Protein AF-A0A6A3QCL7-F1 (afdb_monomer)

Foldseek 3Di:
DLVVQLVVVDPPDDPVVSVVVSVVVVVVVVVVVVVVVVVCVVVVVVVVVVVDPPVNVVVVVVVVVVVVVQVVVCVVVVNRPPDDD

Sequence (85 aa):
MATSICNALGDDVSPEAKVATTIVTIGVATASLGVCLVVMGRFKLAALASYLPMPVIGGYLAFIGVICLYAGLALSTGLVVNDFS

InterPro domains:
  IPR052706 Membrane-associated Transporter-like [PTHR43310] (1-84)

Solvent-accessible surface area (backbone atoms only — not comparable to full-atom values): 5018 Å² total; per-residue (Å²): 109,64,67,55,51,44,60,72,62,48,84,92,48,57,71,68,56,44,51,52,54,38,51,52,52,51,50,53,52,52,51,52,52,49,51,52,51,53,51,37,60,74,71,59,48,57,66,65,67,64,69,58,52,69,69,60,56,51,53,53,51,52,53,51,50,53,52,50,49,38,55,50,49,19,70,73,69,73,49,83,67,84,81,80,133

Mean predicted aligned error: 8.14 Å

Organism: NCBI:txid53985

Radius of gyration: 17.73 Å; Cα contacts (8 Å, |Δi|>4): 21; chains: 1; bounding box: 42×22×45 Å

Structure (mmCIF, N/CA/C/O backbone):
data_AF-A0A6A3QCL7-F1
#
_entry.id   AF-A0A6A3QCL7-F1
#
loop_
_atom_site.group_PDB
_atom_site.id
_atom_site.type_symbol
_atom_site.label_atom_id
_atom_site.label_alt_id
_atom_site.label_comp_id
_atom_site.label_asym_id
_atom_site.label_entity_id
_atom_site.label_seq_id
_atom_site.pdbx_PDB_ins_code
_atom_site.Cartn_x
_atom_site.Cartn_y
_atom_site.Cartn_z
_atom_site.occupancy
_atom_site.B_iso_or_equiv
_atom_site.auth_seq_id
_atom_site.auth_comp_id
_atom_site.auth_asym_id
_atom_site.auth_atom_id
_atom_site.pdbx_PDB_model_num
ATOM 1 N N . MET A 1 1 ? 1.573 -7.726 -7.059 1.00 69.50 1 MET A N 1
ATOM 2 C CA . MET A 1 1 ? 0.158 -7.836 -7.490 1.00 69.50 1 MET A CA 1
ATOM 3 C C . MET A 1 1 ? 0.006 -7.553 -8.981 1.00 69.50 1 MET A C 1
ATOM 5 O O . MET A 1 1 ? -0.406 -8.459 -9.687 1.00 69.50 1 MET A O 1
ATOM 9 N N . ALA A 1 2 ? 0.404 -6.374 -9.477 1.00 74.12 2 ALA A N 1
ATOM 10 C CA . ALA A 1 2 ? 0.396 -6.066 -10.916 1.00 74.12 2 ALA A CA 1
ATOM 11 C C . ALA A 1 2 ? 1.151 -7.112 -11.763 1.00 74.12 2 ALA A C 1
ATOM 13 O O . ALA A 1 2 ? 0.619 -7.631 -12.735 1.00 74.12 2 ALA A O 1
ATOM 14 N N . THR A 1 3 ? 2.345 -7.513 -11.320 1.00 78.94 3 THR A N 1
ATOM 15 C CA . THR A 1 3 ? 3.162 -8.553 -11.968 1.00 78.94 3 THR A CA 1
ATOM 16 C C . THR A 1 3 ? 2.477 -9.922 -12.028 1.00 78.94 3 THR A C 1
ATOM 18 O O . THR A 1 3 ? 2.556 -10.596 -13.049 1.00 78.94 3 THR A O 1
ATOM 21 N N . SER A 1 4 ? 1.742 -10.323 -10.984 1.00 80.50 4 SER A N 1
ATOM 22 C CA . SER A 1 4 ? 0.950 -11.563 -10.999 1.00 80.50 4 SER A CA 1
ATOM 23 C C . SER A 1 4 ? -0.206 -11.513 -11.991 1.00 80.50 4 SER A C 1
ATOM 25 O O . SER A 1 4 ? -0.469 -12.524 -12.628 1.00 80.50 4 SER A O 1
ATOM 27 N N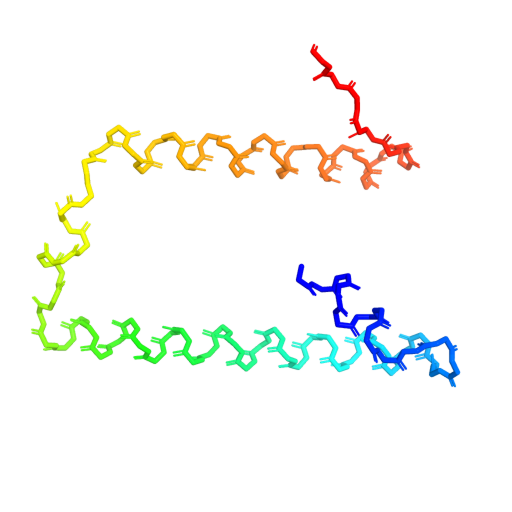 . ILE A 1 5 ? -0.884 -10.368 -12.138 1.00 81.62 5 ILE A N 1
ATOM 28 C CA . ILE A 1 5 ? -1.974 -10.212 -13.117 1.00 81.62 5 ILE A CA 1
ATOM 29 C C . ILE A 1 5 ? -1.403 -10.328 -14.534 1.00 81.62 5 ILE A C 1
ATOM 31 O O . ILE A 1 5 ? -1.934 -11.076 -15.350 1.00 81.62 5 ILE A O 1
ATOM 35 N N . CYS A 1 6 ? -0.268 -9.674 -14.795 1.00 77.44 6 CYS A N 1
ATOM 36 C CA . CYS A 1 6 ? 0.435 -9.787 -16.071 1.00 77.44 6 CYS A CA 1
ATOM 37 C C . CYS A 1 6 ? 0.902 -11.221 -16.376 1.00 77.44 6 CYS A C 1
ATOM 39 O O . CYS A 1 6 ? 0.836 -11.634 -17.530 1.00 77.44 6 CYS A O 1
ATOM 41 N N . ASN A 1 7 ? 1.352 -11.979 -15.370 1.00 80.00 7 ASN A N 1
ATOM 42 C CA . ASN A 1 7 ? 1.756 -13.380 -15.545 1.00 80.00 7 ASN A CA 1
ATOM 43 C C . ASN A 1 7 ? 0.557 -14.322 -15.719 1.00 80.00 7 ASN A C 1
ATOM 45 O O . ASN A 1 7 ? 0.650 -15.294 -16.460 1.00 80.00 7 ASN A O 1
ATOM 49 N N . ALA A 1 8 ? -0.572 -14.035 -15.067 1.00 80.06 8 ALA A N 1
ATOM 50 C CA . ALA A 1 8 ? -1.794 -14.828 -15.189 1.00 80.06 8 ALA A CA 1
ATOM 51 C C . ALA A 1 8 ? -2.468 -14.685 -16.565 1.00 80.06 8 ALA A C 1
ATOM 53 O O . ALA A 1 8 ? -3.200 -15.580 -16.976 1.00 80.06 8 ALA A O 1
ATOM 54 N N . LEU A 1 9 ? -2.220 -13.579 -17.277 1.00 74.12 9 LEU A N 1
ATOM 55 C CA . LEU A 1 9 ? -2.802 -13.305 -18.596 1.00 74.12 9 LEU A CA 1
ATOM 56 C C . LEU A 1 9 ? -2.086 -14.025 -19.758 1.00 74.12 9 LEU A C 1
ATOM 58 O O . LEU A 1 9 ? -2.584 -13.982 -20.877 1.00 74.12 9 LEU A O 1
ATOM 62 N N . GLY A 1 10 ? -0.958 -14.700 -19.505 1.00 70.19 10 GLY A N 1
ATOM 63 C CA . GLY A 1 10 ? -0.164 -15.382 -20.535 1.00 70.19 10 GLY A CA 1
ATOM 64 C C . GLY A 1 10 ? 0.673 -14.434 -21.409 1.00 70.19 10 GLY A C 1
ATOM 65 O O . GLY A 1 10 ? 0.589 -13.205 -21.293 1.00 70.19 10 GLY A O 1
ATOM 66 N N . ASP A 1 11 ? 1.535 -15.007 -22.253 1.00 69.62 11 ASP A N 1
ATOM 67 C CA . ASP A 1 11 ? 2.403 -14.256 -23.181 1.00 69.62 11 ASP A CA 1
ATOM 68 C C . ASP A 1 11 ? 1.728 -13.985 -24.541 1.00 69.62 11 ASP A C 1
ATOM 70 O O . ASP A 1 11 ? 2.112 -13.059 -25.245 1.00 69.62 11 ASP A O 1
ATOM 74 N N . ASP A 1 12 ? 0.651 -14.711 -24.866 1.00 69.56 12 ASP A N 1
ATOM 75 C CA . ASP A 1 12 ? -0.128 -14.576 -26.111 1.00 69.56 12 ASP A CA 1
ATOM 76 C C . ASP A 1 12 ? -0.982 -13.293 -26.205 1.00 69.56 12 ASP A C 1
ATOM 78 O O . ASP A 1 12 ? -1.675 -13.063 -27.198 1.00 69.56 12 ASP A O 1
ATOM 82 N N . VAL A 1 13 ? -0.967 -12.444 -25.174 1.00 74.88 13 VAL A N 1
ATOM 83 C CA . VAL A 1 13 ? -1.797 -11.235 -25.084 1.00 74.88 13 VAL A CA 1
ATOM 84 C C . VAL A 1 13 ? -0.942 -9.981 -25.274 1.00 74.88 13 VAL A C 1
ATOM 86 O O . VAL A 1 13 ? 0.060 -9.796 -24.583 1.00 74.88 13 VAL A O 1
ATOM 89 N N . SER A 1 14 ? -1.383 -9.085 -26.168 1.00 79.12 14 SER A N 1
ATOM 90 C CA . SER A 1 14 ? -0.716 -7.806 -26.476 1.00 79.12 14 SER A CA 1
ATOM 91 C C . SER A 1 14 ? -0.370 -7.015 -25.202 1.00 79.12 14 SER A C 1
ATOM 93 O O . SER A 1 14 ? -1.206 -6.938 -24.291 1.00 79.12 14 SER A O 1
ATOM 95 N N . PRO A 1 15 ? 0.817 -6.385 -25.114 1.00 77.25 15 PRO A N 1
ATOM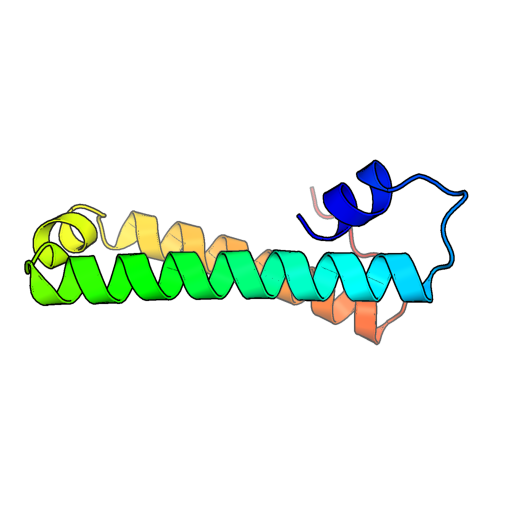 96 C CA . PRO A 1 15 ? 1.246 -5.654 -23.920 1.00 77.25 15 PRO A CA 1
ATOM 97 C C . PRO A 1 15 ? 0.265 -4.546 -23.511 1.00 77.25 15 PRO A C 1
ATOM 99 O O . PRO A 1 15 ? 0.046 -4.328 -22.319 1.00 77.25 15 PRO A O 1
ATOM 102 N N . GLU A 1 16 ? -0.401 -3.901 -24.469 1.00 78.56 16 GLU A N 1
ATOM 103 C CA . GLU A 1 16 ? -1.435 -2.895 -24.215 1.00 78.56 16 GLU A CA 1
ATOM 104 C C . GLU A 1 16 ? -2.644 -3.485 -23.478 1.00 78.56 16 GLU A C 1
ATOM 106 O O . GLU A 1 16 ? -3.161 -2.878 -22.536 1.00 78.56 16 GLU A O 1
ATOM 111 N N . ALA A 1 17 ? -3.068 -4.694 -23.856 1.00 79.56 17 ALA A N 1
ATOM 112 C CA . ALA A 1 17 ? -4.169 -5.391 -23.199 1.00 79.56 17 ALA A CA 1
ATOM 113 C C . ALA A 1 17 ? -3.778 -5.838 -21.780 1.00 79.56 17 ALA A C 1
ATOM 115 O O . ALA A 1 17 ? -4.572 -5.678 -20.852 1.00 79.56 17 ALA A O 1
ATOM 116 N N . LYS A 1 18 ? -2.530 -6.288 -21.568 1.00 81.12 18 LYS A N 1
ATOM 117 C CA . LYS A 1 18 ? -2.009 -6.633 -20.228 1.00 81.12 18 LYS A CA 1
ATOM 118 C C . LYS A 1 18 ? -2.032 -5.428 -19.287 1.00 81.12 18 LYS A C 1
ATOM 120 O O . LYS A 1 18 ? -2.469 -5.543 -18.137 1.00 81.12 18 LYS A O 1
ATOM 125 N N . VAL A 1 19 ? -1.608 -4.261 -19.773 1.00 84.88 19 VAL A N 1
ATOM 126 C CA . VAL A 1 19 ? -1.627 -3.012 -18.999 1.00 84.88 19 VAL A CA 1
ATOM 127 C C . VAL A 1 19 ? -3.063 -2.584 -18.689 1.00 84.88 19 VAL A C 1
ATOM 129 O O . VAL A 1 19 ? -3.373 -2.322 -17.527 1.00 84.88 19 VAL A O 1
ATOM 132 N N . ALA A 1 20 ? -3.961 -2.587 -19.680 1.00 85.69 20 ALA A N 1
ATOM 133 C CA . ALA A 1 20 ? -5.360 -2.202 -19.489 1.00 85.69 20 ALA A CA 1
ATOM 134 C C . ALA A 1 20 ? -6.072 -3.084 -18.448 1.00 85.69 20 ALA A C 1
ATOM 136 O O . ALA A 1 20 ? -6.680 -2.565 -17.509 1.00 85.69 20 ALA A O 1
ATOM 137 N N . THR A 1 21 ? -5.944 -4.412 -18.550 1.00 84.38 21 THR A N 1
ATOM 138 C CA . THR A 1 21 ? -6.542 -5.345 -17.582 1.00 84.38 21 THR A CA 1
ATOM 139 C C . THR A 1 21 ? -5.964 -5.152 -16.183 1.00 84.38 21 THR A C 1
ATOM 141 O O . THR A 1 21 ? -6.710 -5.158 -15.202 1.00 84.38 21 THR A O 1
ATOM 144 N N . THR A 1 22 ? -4.655 -4.920 -16.073 1.00 87.31 22 THR A N 1
ATOM 145 C CA . THR A 1 22 ? -3.997 -4.688 -14.782 1.00 87.31 22 THR A CA 1
ATOM 146 C C . THR A 1 22 ? -4.494 -3.404 -14.120 1.00 87.31 22 THR A C 1
ATOM 148 O O . THR A 1 22 ? -4.844 -3.425 -12.940 1.00 87.31 22 THR A O 1
ATOM 151 N N . ILE A 1 23 ? -4.592 -2.304 -14.874 1.00 89.06 23 ILE A N 1
ATOM 152 C CA . ILE A 1 23 ? -5.077 -1.013 -14.366 1.00 89.06 23 ILE A CA 1
ATOM 153 C C . ILE A 1 23 ? -6.530 -1.124 -13.902 1.00 89.06 23 ILE A C 1
ATOM 155 O O . ILE A 1 23 ? -6.846 -0.706 -12.789 1.00 89.06 23 ILE A O 1
ATOM 159 N N . VAL A 1 24 ? -7.407 -1.722 -14.715 1.00 91.75 24 VAL A N 1
ATOM 160 C CA . VAL A 1 24 ? -8.824 -1.897 -14.357 1.00 91.75 24 VAL A CA 1
ATOM 161 C C . VAL A 1 24 ? -8.964 -2.762 -13.105 1.00 91.75 24 VAL A C 1
ATOM 163 O O . VAL A 1 24 ? -9.701 -2.401 -12.191 1.00 91.75 24 VAL A O 1
ATOM 166 N N . THR A 1 25 ? -8.214 -3.863 -13.015 1.00 89.19 25 THR A N 1
ATOM 167 C CA . THR A 1 25 ? -8.261 -4.768 -11.855 1.00 89.19 25 THR A CA 1
ATOM 168 C C . THR A 1 25 ? -7.804 -4.070 -10.574 1.00 89.19 25 THR A C 1
ATOM 170 O O . THR A 1 25 ? -8.467 -4.182 -9.542 1.00 89.19 25 THR A O 1
ATOM 173 N N . ILE A 1 26 ? -6.704 -3.311 -10.631 1.00 90.62 26 ILE A N 1
ATOM 174 C CA . ILE A 1 26 ? -6.222 -2.531 -9.483 1.00 90.62 26 ILE A CA 1
ATOM 175 C C . ILE A 1 26 ? -7.244 -1.453 -9.112 1.00 90.62 26 ILE A C 1
ATOM 177 O O . ILE A 1 26 ? -7.576 -1.320 -7.939 1.00 90.62 26 ILE A O 1
ATOM 181 N N . GLY A 1 27 ? -7.803 -0.740 -10.093 1.00 92.12 27 GLY A N 1
ATOM 182 C CA . GLY A 1 27 ? -8.818 0.288 -9.865 1.00 92.12 27 GLY A CA 1
ATOM 183 C C . GLY A 1 27 ? -10.070 -0.252 -9.171 1.00 92.12 27 GLY A C 1
ATOM 184 O O . GLY A 1 27 ? -10.536 0.339 -8.197 1.00 92.12 27 GLY A O 1
ATOM 185 N N . VAL A 1 28 ? -10.578 -1.408 -9.607 1.00 92.69 28 VAL A N 1
ATOM 186 C CA . VAL A 1 28 ? -11.725 -2.078 -8.971 1.00 92.69 28 VAL A CA 1
ATOM 187 C C . VAL A 1 28 ? -11.390 -2.510 -7.542 1.00 92.69 28 VAL A C 1
ATOM 189 O O . VAL A 1 28 ? -12.199 -2.301 -6.638 1.00 92.69 28 VAL A O 1
ATOM 192 N N . ALA A 1 29 ? -10.195 -3.059 -7.311 1.00 91.44 29 ALA A N 1
ATOM 193 C CA . ALA A 1 29 ? -9.747 -3.439 -5.973 1.00 91.44 29 ALA A CA 1
ATOM 194 C C . ALA A 1 29 ? -9.592 -2.223 -5.038 1.00 91.44 29 ALA A C 1
ATOM 196 O O . ALA A 1 29 ? -9.974 -2.278 -3.871 1.00 91.44 29 ALA A O 1
ATOM 197 N N . THR A 1 30 ? -9.072 -1.099 -5.537 1.00 92.19 30 THR A N 1
ATOM 198 C CA . THR A 1 30 ? -8.964 0.143 -4.761 1.00 92.19 30 THR A CA 1
ATOM 199 C C . THR A 1 30 ? -10.340 0.728 -4.451 1.00 92.19 30 THR A C 1
ATOM 201 O O . THR A 1 30 ? -10.580 1.154 -3.322 1.00 92.19 30 THR A O 1
ATOM 204 N N . ALA A 1 31 ? -11.262 0.714 -5.416 1.00 93.62 31 ALA A N 1
ATOM 205 C CA . ALA A 1 31 ? -12.625 1.190 -5.215 1.00 93.62 31 ALA A CA 1
ATOM 206 C C . ALA A 1 31 ? -13.373 0.347 -4.172 1.00 93.62 31 ALA A C 1
ATOM 208 O O . ALA A 1 31 ? -14.007 0.907 -3.279 1.00 93.62 31 ALA A O 1
ATOM 209 N N . SER A 1 32 ? -13.261 -0.984 -4.232 1.00 93.69 32 SER A N 1
ATOM 210 C CA . SER A 1 32 ? -13.899 -1.870 -3.252 1.00 93.69 32 SER A CA 1
ATOM 211 C C . SER A 1 32 ? -13.332 -1.665 -1.847 1.00 93.69 32 SER A C 1
ATOM 213 O O . SER A 1 32 ? -14.097 -1.553 -0.889 1.00 93.69 32 SER A O 1
ATOM 215 N N . LEU A 1 33 ? -12.011 -1.510 -1.718 1.00 91.69 33 LEU A N 1
ATOM 216 C CA . LEU A 1 33 ? -11.370 -1.191 -0.444 1.00 91.69 33 LEU A CA 1
ATOM 217 C C . LEU A 1 33 ? -11.828 0.178 0.087 1.00 91.69 33 LEU A C 1
ATOM 219 O O . LEU A 1 33 ? -12.147 0.298 1.267 1.00 91.69 33 LEU A O 1
ATOM 223 N N . GLY A 1 34 ? -11.962 1.184 -0.782 1.00 91.62 34 GLY A N 1
ATOM 224 C CA . GLY A 1 34 ? -12.534 2.488 -0.437 1.00 91.62 34 GLY A CA 1
ATOM 225 C C . GLY A 1 34 ? -13.970 2.393 0.089 1.00 91.62 34 GLY A C 1
ATOM 226 O O . GLY A 1 34 ? -14.285 2.990 1.118 1.00 91.62 34 GLY A O 1
ATOM 227 N N . VAL A 1 35 ? -14.828 1.587 -0.548 1.00 93.75 35 VAL A N 1
ATOM 228 C CA . VAL A 1 35 ? -16.194 1.322 -0.062 1.00 93.75 35 VAL A CA 1
ATOM 229 C C . VAL A 1 35 ? -16.162 0.677 1.324 1.00 93.75 35 VAL A C 1
ATOM 231 O O . VAL A 1 35 ? -16.862 1.142 2.225 1.00 93.75 35 VAL A O 1
ATOM 234 N N . CYS A 1 36 ? -15.314 -0.333 1.539 1.00 88.62 36 CYS A N 1
ATOM 235 C CA . CYS A 1 36 ? -15.142 -0.960 2.851 1.00 88.62 36 CYS A CA 1
ATOM 236 C C . CYS A 1 36 ? -14.712 0.054 3.924 1.00 88.62 36 CYS A C 1
ATOM 238 O O . CYS A 1 36 ? -15.266 0.051 5.024 1.00 88.62 36 CYS A O 1
ATOM 240 N N . LEU A 1 37 ? -13.783 0.961 3.604 1.00 86.94 37 LEU A N 1
ATOM 241 C CA . LEU A 1 37 ? -13.342 2.012 4.527 1.00 86.94 37 LEU A CA 1
ATOM 242 C C . LEU A 1 37 ? -14.468 3.003 4.862 1.00 86.94 37 LEU A C 1
ATOM 244 O O . LEU A 1 37 ? -14.640 3.361 6.028 1.00 86.94 37 LEU A O 1
ATOM 248 N N . VAL A 1 38 ? -15.277 3.411 3.877 1.00 89.75 38 VAL A N 1
ATOM 249 C CA . VAL A 1 38 ? -16.445 4.286 4.097 1.00 89.75 38 VAL A CA 1
ATOM 250 C C . VAL A 1 38 ? -17.469 3.610 5.010 1.00 89.75 38 VAL A C 1
ATOM 252 O O . VAL A 1 38 ? -17.986 4.238 5.939 1.00 89.75 38 VAL A O 1
ATOM 255 N N . VAL A 1 39 ? -17.733 2.322 4.784 1.00 88.25 39 VAL A N 1
ATOM 256 C CA . VAL A 1 39 ? -18.620 1.509 5.624 1.00 88.25 39 VAL A CA 1
ATOM 257 C C . VAL A 1 39 ? -18.075 1.418 7.054 1.00 88.25 39 VAL A C 1
ATOM 259 O O . VAL A 1 39 ? -18.801 1.726 8.000 1.00 88.25 39 VAL A O 1
ATOM 262 N N . MET A 1 40 ? -16.790 1.095 7.237 1.00 85.56 40 MET A N 1
ATOM 263 C CA . MET A 1 40 ? -16.150 1.052 8.561 1.00 85.56 40 MET A CA 1
ATOM 264 C C . MET A 1 40 ? -16.234 2.396 9.300 1.00 85.56 40 MET A C 1
ATOM 266 O O . MET A 1 40 ? -16.511 2.419 10.502 1.00 85.56 40 MET A O 1
ATOM 270 N N . GLY A 1 41 ? -16.042 3.512 8.589 1.00 84.31 41 GLY A N 1
ATOM 271 C CA . GLY A 1 41 ? -16.187 4.861 9.139 1.00 84.31 41 GLY A CA 1
ATOM 272 C C . GLY A 1 41 ? -17.621 5.168 9.581 1.00 84.31 41 GLY A C 1
ATOM 273 O O . GLY A 1 41 ? -17.831 5.678 10.682 1.00 84.31 41 GLY A O 1
ATOM 274 N N . ARG A 1 42 ? -18.621 4.789 8.772 1.00 84.69 42 ARG A N 1
ATOM 275 C CA . ARG A 1 42 ? -20.051 4.955 9.093 1.00 84.69 42 ARG A CA 1
ATOM 276 C C . ARG A 1 42 ? -20.481 4.163 10.326 1.00 84.69 42 ARG A C 1
ATOM 278 O O . ARG A 1 42 ? -21.247 4.684 11.131 1.00 84.69 42 ARG A O 1
ATOM 285 N N . PHE A 1 43 ? -19.973 2.946 10.497 1.00 83.44 43 PHE A N 1
ATOM 286 C CA . PHE A 1 43 ? -20.293 2.091 11.644 1.00 83.44 43 PHE A CA 1
ATOM 287 C C . PHE A 1 43 ? -19.395 2.329 12.873 1.00 83.44 43 PHE A C 1
ATOM 289 O O . PHE A 1 43 ? -19.532 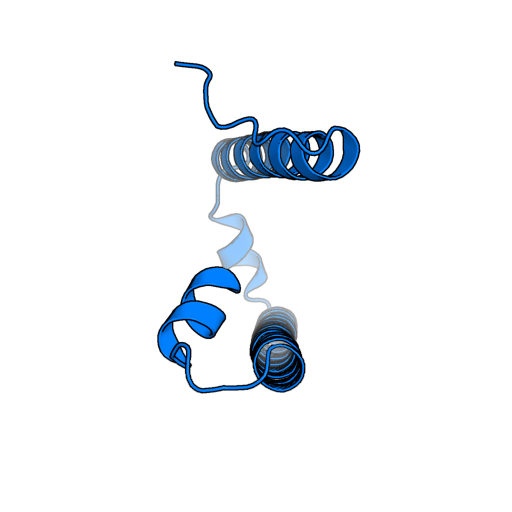1.619 13.866 1.00 83.44 43 PHE A O 1
ATOM 296 N N . LYS A 1 44 ? -18.498 3.332 12.846 1.00 71.69 44 LYS A N 1
ATOM 297 C CA . LYS A 1 44 ? -17.550 3.638 13.937 1.00 71.69 44 LYS A CA 1
ATOM 298 C C . LYS A 1 44 ? -16.651 2.449 14.329 1.00 71.69 44 LYS A C 1
ATOM 300 O O . LYS A 1 44 ? -16.182 2.373 15.462 1.00 71.69 44 LYS A O 1
ATOM 305 N N . LEU A 1 45 ? -16.300 1.578 13.378 1.00 72.19 45 LEU A N 1
ATOM 306 C CA . LEU A 1 45 ? -15.303 0.513 13.583 1.00 72.19 45 LEU A CA 1
ATOM 307 C C . LEU A 1 45 ? -13.856 1.041 13.623 1.00 72.19 45 LEU A C 1
ATOM 309 O O . LEU A 1 45 ? -12.912 0.257 13.610 1.00 72.19 45 LEU A O 1
ATOM 313 N N . ALA A 1 46 ? -13.651 2.358 13.721 1.00 63.88 46 ALA A N 1
ATOM 314 C CA . ALA A 1 46 ? -12.331 2.961 13.904 1.00 63.88 46 ALA A CA 1
ATOM 315 C C . ALA A 1 46 ? -11.586 2.382 15.122 1.00 63.88 46 ALA A C 1
ATOM 317 O O . ALA A 1 46 ? -10.365 2.272 15.091 1.00 63.88 46 ALA A O 1
ATOM 318 N N . ALA A 1 47 ? -12.318 1.918 16.143 1.00 62.81 47 ALA A N 1
ATOM 319 C CA . ALA A 1 47 ? -11.747 1.198 17.278 1.00 62.81 47 ALA A CA 1
ATOM 320 C C . ALA A 1 47 ? -10.967 -0.066 16.862 1.00 62.81 47 ALA A C 1
ATOM 322 O O . ALA A 1 47 ? -9.968 -0.382 17.496 1.00 62.81 47 ALA A O 1
ATOM 323 N N . LEU A 1 48 ? -11.365 -0.745 15.777 1.00 66.31 48 LEU A N 1
ATOM 324 C CA . LEU A 1 48 ? -10.665 -1.914 15.234 1.00 66.31 48 LEU A CA 1
ATOM 325 C C . LEU A 1 48 ? -9.323 -1.536 14.590 1.00 66.31 48 LEU A C 1
ATOM 327 O O . LEU A 1 48 ? -8.347 -2.260 14.742 1.00 66.31 48 LEU A O 1
ATOM 331 N N . ALA A 1 49 ? -9.250 -0.385 13.915 1.00 68.31 49 ALA A N 1
ATOM 332 C CA . ALA A 1 49 ? -7.983 0.133 13.394 1.00 68.31 49 ALA A CA 1
ATOM 333 C C . ALA A 1 49 ? -7.031 0.536 14.536 1.00 68.31 49 ALA A C 1
ATOM 335 O O . ALA A 1 49 ? -5.826 0.319 14.441 1.00 68.31 49 ALA A O 1
ATOM 336 N N . SER A 1 50 ? -7.578 1.047 15.643 1.00 70.06 50 SER A N 1
ATOM 337 C CA . SER A 1 50 ? -6.819 1.419 16.844 1.00 70.06 50 SER A CA 1
ATOM 338 C C . SER A 1 50 ? -6.307 0.233 17.670 1.00 70.06 50 SER A C 1
ATOM 340 O O . SER A 1 50 ? -5.522 0.446 18.591 1.00 70.06 50 SER A O 1
ATOM 342 N N . TYR A 1 51 ? -6.714 -1.006 17.363 1.00 76.12 51 TYR A N 1
ATOM 343 C CA . TYR A 1 51 ? -6.134 -2.202 17.990 1.00 76.12 51 TYR A CA 1
ATOM 344 C C . TYR A 1 51 ? -4.697 -2.473 17.533 1.00 76.12 51 TYR A C 1
ATOM 346 O O . TYR A 1 51 ? -3.982 -3.213 18.206 1.00 76.12 51 TYR A O 1
ATOM 354 N N . LEU A 1 52 ? -4.257 -1.891 16.412 1.00 79.94 52 LEU A N 1
ATOM 355 C CA . LEU A 1 52 ? -2.873 -1.999 15.963 1.00 79.94 52 LEU A CA 1
ATOM 356 C C . LEU A 1 52 ? -1.979 -1.072 16.803 1.00 79.94 52 LEU A C 1
ATOM 358 O O . LEU A 1 52 ? -2.157 0.148 16.764 1.00 79.94 52 LEU A O 1
ATOM 362 N N . PRO A 1 53 ? -0.987 -1.609 17.538 1.00 82.94 53 PRO A N 1
ATOM 363 C CA . PRO A 1 53 ? -0.031 -0.785 18.266 1.00 82.94 53 PRO A CA 1
ATOM 364 C C . PRO A 1 53 ? 0.728 0.143 17.307 1.00 82.94 53 PRO A C 1
ATOM 366 O O . PRO A 1 53 ? 1.134 -0.291 16.227 1.00 82.94 53 PRO A O 1
ATOM 369 N N . MET A 1 54 ? 1.010 1.387 17.721 1.00 82.88 54 MET A N 1
ATOM 370 C CA . MET A 1 54 ? 1.837 2.319 16.929 1.00 82.88 54 MET A CA 1
ATOM 371 C C . MET A 1 54 ? 3.154 1.700 16.406 1.00 82.88 54 MET A C 1
ATOM 373 O O . MET A 1 54 ? 3.486 1.957 15.248 1.00 82.88 54 MET A O 1
ATOM 377 N N . PRO A 1 55 ? 3.881 0.850 17.170 1.00 86.81 55 PRO A N 1
ATOM 378 C CA . PRO A 1 55 ? 5.073 0.167 16.660 1.00 86.81 55 PRO A CA 1
ATOM 379 C C . PRO A 1 55 ? 4.825 -0.711 15.424 1.00 86.81 55 PRO A C 1
ATOM 381 O O . PRO A 1 55 ? 5.667 -0.762 14.532 1.00 86.81 55 PRO A O 1
ATOM 384 N N . VAL A 1 56 ? 3.669 -1.378 15.340 1.00 88.50 56 VAL A N 1
ATOM 385 C CA . VAL A 1 56 ? 3.333 -2.282 14.225 1.00 88.50 56 VAL A CA 1
ATOM 386 C C . VAL A 1 56 ? 3.070 -1.485 12.949 1.00 88.50 56 VAL A C 1
ATOM 388 O O . VAL A 1 56 ? 3.566 -1.836 11.880 1.00 88.50 56 VAL A O 1
ATOM 391 N N . ILE A 1 57 ? 2.346 -0.370 13.072 1.00 90.19 57 ILE A N 1
ATOM 392 C CA . ILE A 1 57 ? 2.076 0.542 11.955 1.00 90.19 57 ILE A CA 1
ATOM 393 C C . ILE A 1 57 ? 3.390 1.161 11.461 1.00 90.19 57 ILE A C 1
ATOM 395 O O . ILE A 1 57 ? 3.650 1.173 10.260 1.00 90.19 57 ILE A O 1
ATOM 399 N N . GLY A 1 58 ? 4.247 1.611 12.385 1.00 90.81 58 GLY A N 1
ATOM 400 C CA . GLY A 1 58 ? 5.556 2.179 12.061 1.00 90.81 58 GLY A CA 1
ATOM 401 C C . GLY A 1 58 ? 6.471 1.196 11.329 1.00 90.81 58 GLY A C 1
ATOM 402 O O . GLY A 1 58 ? 7.037 1.550 10.298 1.00 90.81 58 GLY A O 1
ATOM 403 N N . GLY A 1 59 ? 6.565 -0.051 11.805 1.00 92.00 59 GLY A N 1
ATOM 404 C CA . GLY A 1 59 ? 7.351 -1.098 11.145 1.00 92.00 59 GLY A CA 1
ATOM 405 C C . GLY A 1 59 ? 6.857 -1.418 9.730 1.00 92.00 59 GLY A C 1
ATOM 406 O O . GLY A 1 59 ? 7.659 -1.510 8.802 1.00 92.00 59 GLY A O 1
ATOM 407 N N . TYR A 1 60 ? 5.537 -1.511 9.535 1.00 91.00 60 TYR A N 1
ATOM 408 C CA . TYR A 1 60 ? 4.945 -1.729 8.211 1.00 91.00 60 TYR A CA 1
ATOM 409 C C . TYR A 1 60 ? 5.215 -0.560 7.247 1.00 91.00 60 TYR A C 1
ATOM 411 O O . TYR A 1 60 ? 5.622 -0.782 6.105 1.00 91.00 60 TYR A O 1
ATOM 419 N N . LEU A 1 61 ? 5.054 0.688 7.705 1.00 91.50 61 LEU A N 1
ATOM 420 C CA . LEU A 1 61 ? 5.344 1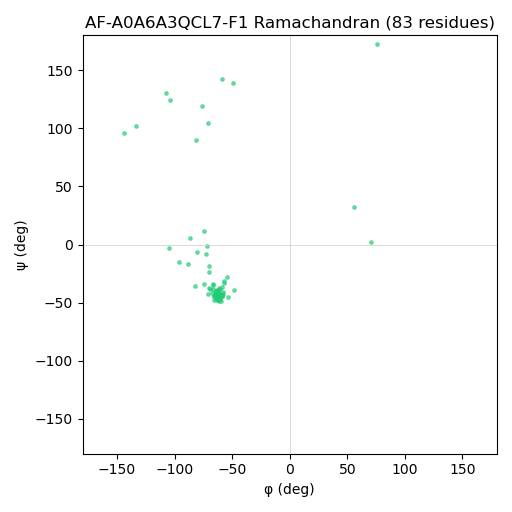.879 6.897 1.00 91.50 61 LEU A CA 1
ATOM 421 C C . LEU A 1 61 ? 6.832 1.989 6.541 1.00 91.50 61 LEU A C 1
ATOM 423 O O . LEU A 1 61 ? 7.153 2.340 5.406 1.00 91.50 61 LEU A O 1
ATOM 427 N N . ALA A 1 62 ? 7.731 1.663 7.475 1.00 93.50 62 ALA A N 1
ATOM 428 C CA . ALA A 1 62 ? 9.170 1.652 7.226 1.00 93.50 62 ALA A CA 1
ATOM 429 C C . ALA A 1 62 ? 9.537 0.659 6.112 1.00 93.50 62 ALA A C 1
ATOM 431 O O . ALA A 1 62 ? 10.266 1.012 5.185 1.00 93.50 62 ALA A O 1
ATOM 432 N N . PHE A 1 63 ? 8.970 -0.549 6.148 1.00 91.56 63 PHE A N 1
ATOM 433 C CA . PHE A 1 63 ? 9.191 -1.559 5.114 1.00 91.56 63 PHE A CA 1
ATOM 434 C C . PHE A 1 63 ? 8.669 -1.123 3.735 1.00 91.56 63 PHE A C 1
ATOM 436 O O . PHE A 1 63 ? 9.385 -1.237 2.740 1.00 91.56 63 PHE A O 1
ATOM 44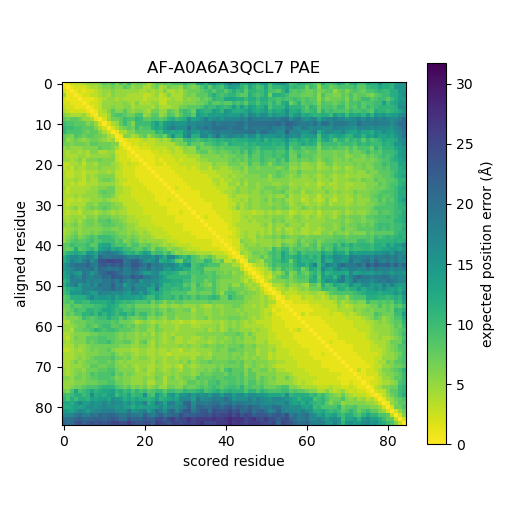3 N N . ILE A 1 64 ? 7.456 -0.558 3.665 1.00 92.81 64 ILE A N 1
ATOM 444 C CA . ILE A 1 64 ? 6.916 -0.012 2.407 1.00 92.81 64 ILE A CA 1
ATOM 445 C C . ILE A 1 64 ? 7.809 1.108 1.867 1.00 92.81 64 ILE A C 1
ATOM 447 O O . ILE A 1 64 ? 8.063 1.154 0.664 1.00 92.81 64 ILE A O 1
ATOM 451 N N . GLY A 1 65 ? 8.287 2.004 2.735 1.00 92.56 65 GLY A N 1
ATOM 452 C CA . GLY A 1 65 ? 9.160 3.109 2.342 1.00 92.56 65 GLY A CA 1
ATOM 453 C C . GLY A 1 65 ? 10.447 2.622 1.680 1.00 92.56 65 GLY A C 1
ATOM 454 O O . GLY A 1 65 ? 10.819 3.121 0.621 1.00 92.56 65 GLY A O 1
ATOM 455 N N . VAL A 1 66 ? 11.074 1.595 2.254 1.00 91.94 66 VAL A N 1
ATOM 456 C CA . VAL A 1 66 ? 12.281 0.965 1.704 1.00 91.94 66 VAL A CA 1
ATOM 457 C C . VAL A 1 66 ? 12.011 0.330 0.335 1.00 91.94 66 VAL A C 1
ATOM 459 O O . VAL A 1 66 ? 12.734 0.611 -0.619 1.00 91.94 66 VAL A O 1
ATOM 462 N N . ILE A 1 67 ? 10.934 -0.451 0.186 1.00 89.56 67 ILE A N 1
ATOM 463 C CA . ILE A 1 67 ? 10.564 -1.043 -1.114 1.00 89.56 67 ILE A CA 1
ATOM 464 C C . ILE A 1 67 ? 10.288 0.039 -2.162 1.00 89.56 67 ILE A C 1
ATOM 466 O O . ILE A 1 67 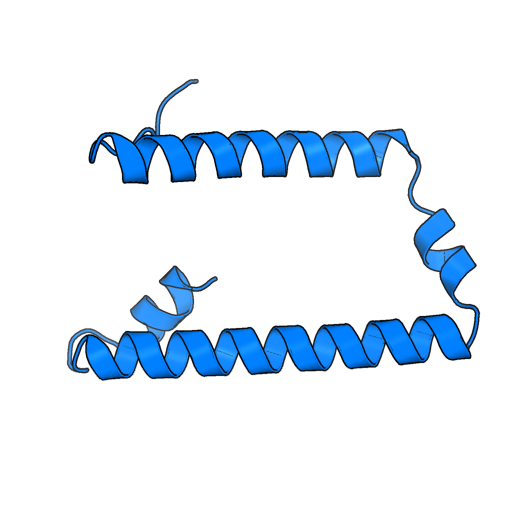? 10.712 -0.084 -3.311 1.00 89.56 67 ILE A O 1
ATOM 470 N N . CYS A 1 68 ? 9.581 1.101 -1.779 1.00 90.19 68 CYS A N 1
A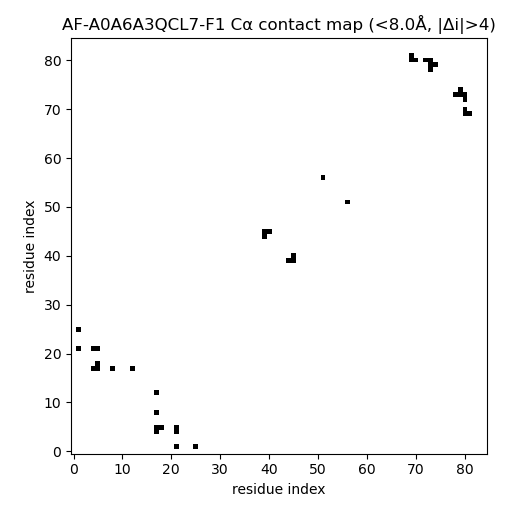TOM 471 C CA . CYS A 1 68 ? 9.267 2.206 -2.676 1.00 90.19 68 CYS A CA 1
ATOM 472 C C . CYS A 1 68 ? 10.542 2.923 -3.144 1.00 90.19 68 CYS A C 1
ATOM 474 O O . CYS A 1 68 ? 10.670 3.238 -4.326 1.00 90.19 68 CYS A O 1
ATOM 476 N N . LEU A 1 69 ? 11.515 3.111 -2.244 1.00 90.44 69 LEU A N 1
ATOM 477 C CA . LEU 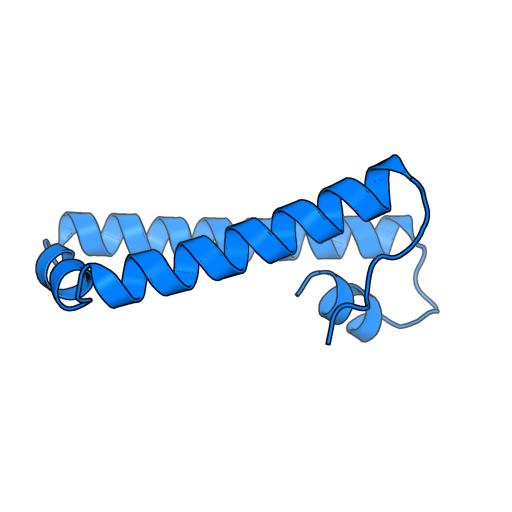A 1 69 ? 12.821 3.677 -2.573 1.00 90.44 69 LEU A CA 1
ATOM 478 C C . LEU A 1 69 ? 13.570 2.801 -3.584 1.00 90.44 69 LEU A C 1
ATOM 480 O O . LEU A 1 69 ? 14.043 3.326 -4.588 1.00 90.44 69 LEU A O 1
ATOM 484 N N . TYR A 1 70 ? 13.622 1.482 -3.378 1.00 88.19 70 TYR A N 1
ATOM 485 C CA . TYR A 1 70 ? 14.265 0.563 -4.326 1.00 88.19 70 TYR A CA 1
ATOM 486 C C . TYR A 1 70 ? 13.595 0.565 -5.698 1.00 88.19 70 TYR A C 1
ATOM 488 O O . TYR A 1 70 ? 14.278 0.690 -6.714 1.00 88.19 70 TYR A O 1
ATOM 496 N N . ALA A 1 71 ? 12.262 0.485 -5.737 1.00 87.56 71 ALA A N 1
ATOM 497 C CA . ALA A 1 71 ? 11.510 0.552 -6.984 1.00 87.56 71 ALA A CA 1
ATOM 498 C C . ALA A 1 71 ? 11.755 1.884 -7.713 1.00 87.56 71 ALA A C 1
ATOM 500 O O . ALA A 1 71 ? 12.002 1.890 -8.916 1.00 87.56 71 ALA A O 1
ATOM 501 N N . GLY A 1 72 ? 11.751 3.008 -6.990 1.00 87.88 72 GLY A N 1
ATOM 502 C CA . GLY A 1 72 ? 12.025 4.330 -7.555 1.00 87.88 72 GLY A CA 1
ATOM 503 C C . GLY A 1 72 ? 13.451 4.472 -8.091 1.00 87.88 72 GLY A C 1
ATOM 504 O O . GLY A 1 72 ? 13.650 5.011 -9.184 1.00 87.88 72 GLY A O 1
ATOM 505 N N . LEU A 1 73 ? 14.444 3.949 -7.364 1.00 89.56 73 LEU A N 1
ATOM 506 C CA . LEU A 1 73 ? 15.839 3.971 -7.798 1.00 89.56 73 LEU A CA 1
ATOM 507 C C . LEU A 1 73 ? 16.032 3.116 -9.053 1.00 89.56 73 LEU A C 1
ATOM 509 O O . LEU A 1 73 ? 16.652 3.579 -10.005 1.00 89.56 73 LEU A O 1
ATOM 513 N N . ALA A 1 74 ? 15.441 1.917 -9.084 1.00 87.69 74 ALA A N 1
ATOM 514 C CA . ALA A 1 74 ? 15.499 1.016 -10.231 1.00 87.69 74 ALA A CA 1
ATOM 515 C C . ALA A 1 74 ? 14.853 1.620 -11.488 1.00 87.69 74 ALA A C 1
ATOM 517 O O . ALA A 1 74 ? 15.393 1.490 -12.583 1.00 87.69 74 ALA A O 1
ATOM 518 N N . LEU A 1 75 ? 13.733 2.335 -11.335 1.00 87.69 75 LEU A N 1
ATOM 519 C CA . LEU A 1 75 ? 13.093 3.066 -12.434 1.00 87.69 75 LEU A CA 1
ATOM 520 C C . LEU A 1 75 ? 13.954 4.236 -12.941 1.00 87.69 75 LEU A C 1
ATOM 522 O O . LEU A 1 75 ? 13.936 4.528 -14.133 1.00 87.69 75 LEU A O 1
ATOM 526 N N . SER A 1 76 ? 14.707 4.896 -12.054 1.00 88.31 76 SER A N 1
ATOM 527 C CA . SER A 1 76 ? 15.515 6.079 -12.393 1.00 88.31 76 SER A CA 1
ATOM 528 C C . SER A 1 76 ? 16.871 5.729 -13.012 1.00 88.31 76 SER A C 1
ATOM 530 O O . SER A 1 76 ? 17.351 6.449 -13.883 1.00 88.31 76 SER A O 1
ATOM 532 N N . THR A 1 77 ? 17.508 4.644 -12.562 1.00 86.81 77 THR A N 1
ATOM 533 C CA . THR A 1 77 ? 18.828 4.205 -13.050 1.00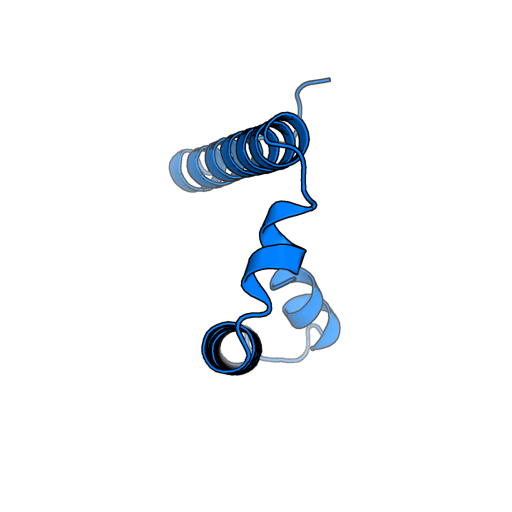 86.81 77 THR A CA 1
ATOM 534 C C . THR A 1 77 ? 18.741 3.133 -14.134 1.00 86.81 77 THR A C 1
ATOM 536 O O . THR A 1 77 ? 19.738 2.862 -14.799 1.00 86.81 77 THR A O 1
ATOM 539 N N . GLY A 1 78 ? 17.578 2.497 -14.309 1.00 78.56 78 GLY A N 1
ATOM 540 C CA . GLY A 1 78 ? 17.395 1.358 -15.212 1.00 78.56 78 GLY A CA 1
ATOM 541 C C . GLY A 1 78 ? 18.074 0.067 -14.737 1.00 78.56 78 GLY A C 1
ATOM 542 O O . GLY A 1 78 ? 18.014 -0.941 -15.439 1.00 78.56 78 GLY A O 1
ATOM 543 N N . LEU A 1 79 ? 18.709 0.075 -13.558 1.00 75.56 79 LEU A N 1
ATOM 544 C CA . LEU A 1 79 ? 19.349 -1.091 -12.959 1.00 75.56 79 LEU A CA 1
ATOM 545 C C . LEU A 1 79 ? 18.472 -1.626 -11.826 1.00 75.56 79 LEU A C 1
ATOM 547 O O . LEU A 1 79 ? 18.136 -0.901 -10.892 1.00 75.56 79 LEU A O 1
ATOM 551 N N . VAL A 1 80 ? 18.107 -2.907 -11.890 1.00 73.06 80 VAL A N 1
ATOM 552 C CA . VAL A 1 80 ? 17.266 -3.529 -10.863 1.00 73.06 80 VAL A CA 1
ATOM 553 C C . VAL A 1 80 ? 18.073 -3.697 -9.572 1.00 73.06 80 VAL A C 1
ATOM 555 O O . VAL A 1 80 ? 18.921 -4.580 -9.466 1.00 73.06 80 VAL A O 1
ATOM 558 N N . VAL A 1 81 ? 17.805 -2.843 -8.583 1.00 69.12 81 VAL A N 1
ATOM 559 C CA . VAL A 1 81 ? 18.410 -2.925 -7.247 1.00 69.12 81 VAL A CA 1
ATOM 560 C C . VAL A 1 81 ? 17.645 -3.968 -6.429 1.00 69.12 81 VAL A C 1
ATOM 562 O O . VAL A 1 81 ? 16.645 -3.648 -5.795 1.00 69.12 81 VAL A O 1
ATOM 565 N N . ASN A 1 82 ? 18.087 -5.226 -6.499 1.00 63.38 82 ASN A N 1
ATOM 566 C CA . ASN A 1 82 ? 17.485 -6.360 -5.780 1.00 63.38 82 ASN A CA 1
ATOM 567 C C . ASN A 1 82 ? 18.301 -6.839 -4.567 1.00 63.38 82 ASN A C 1
ATOM 569 O O . ASN A 1 82 ? 17.858 -7.761 -3.888 1.00 63.38 82 ASN A O 1
ATOM 573 N N . ASP A 1 83 ? 19.475 -6.261 -4.300 1.00 57.47 83 ASP A N 1
ATOM 574 C CA . ASP A 1 83 ? 20.478 -6.919 -3.457 1.00 57.47 83 ASP A CA 1
ATOM 575 C C . ASP A 1 83 ? 21.072 -5.978 -2.404 1.00 57.47 83 ASP A C 1
ATOM 577 O O . ASP A 1 83 ? 21.929 -5.150 -2.705 1.00 57.47 83 ASP A O 1
ATOM 581 N N . PHE A 1 84 ? 20.590 -6.120 -1.169 1.00 53.31 84 PHE A N 1
ATOM 582 C CA . PHE A 1 84 ? 21.347 -5.846 0.050 1.00 53.31 84 PHE A CA 1
ATOM 583 C C . PHE A 1 84 ? 20.914 -6.886 1.087 1.00 53.31 84 PHE A C 1
ATOM 585 O O . PHE A 1 84 ? 19.859 -6.753 1.713 1.00 53.31 84 PHE A O 1
ATOM 592 N N . SER A 1 85 ? 21.697 -7.964 1.180 1.00 42.62 85 SER A N 1
ATOM 593 C CA . SER A 1 85 ? 21.710 -8.845 2.351 1.00 42.62 85 SER A CA 1
ATOM 594 C C . SER A 1 85 ? 22.210 -8.110 3.592 1.00 42.62 85 SER A C 1
ATOM 596 O O . SER A 1 85 ? 22.973 -7.128 3.448 1.00 42.62 85 SER A O 1
#

Secondary structure (DSSP, 8-state):
-HHHHHHHT-SSS-HHHHHHHHHHHHHHHHHHHHHHHHHHHHTTTHHHHTTS-HHHHHHHHHHHHHHHHHHHHHHHHSS------

Nearest PDB structures (foldseek):
  5w7g-assembly1_B  TM=4.701E-01  e=2.199E+00  Captovirus AFV1

pLDDT: mean 82.13, std 10.32, range [42.62, 93.75]